Protein AF-A0A4V2B1A3-F1 (afdb_monomer_lite)

Structure (mmCIF, N/CA/C/O backbone):
data_AF-A0A4V2B1A3-F1
#
_entry.id   AF-A0A4V2B1A3-F1
#
loop_
_atom_site.group_PDB
_atom_site.id
_atom_site.type_symbol
_atom_site.label_atom_id
_atom_site.label_alt_id
_atom_site.label_comp_id
_atom_site.label_asym_id
_atom_site.label_entity_id
_atom_site.label_seq_id
_atom_site.pdbx_PDB_ins_code
_atom_site.Cartn_x
_atom_site.Cartn_y
_atom_site.Cartn_z
_atom_site.occupancy
_atom_site.B_iso_or_equiv
_atom_site.auth_seq_id
_atom_site.auth_comp_id
_atom_site.auth_asym_id
_atom_site.auth_atom_id
_atom_site.pdbx_PDB_model_num
ATOM 1 N N . MET A 1 1 ? 16.088 -14.500 5.788 1.00 46.94 1 MET A N 1
ATOM 2 C CA . MET A 1 1 ? 16.064 -13.589 4.626 1.00 46.94 1 MET A CA 1
ATOM 3 C C . MET A 1 1 ? 17.332 -13.894 3.849 1.00 46.94 1 MET A C 1
ATOM 5 O O . MET A 1 1 ? 18.351 -14.043 4.508 1.00 46.94 1 MET A O 1
ATOM 9 N N . LEU A 1 2 ? 17.275 -14.140 2.540 1.00 49.53 2 LEU A N 1
ATOM 10 C CA . LEU A 1 2 ? 18.507 -14.340 1.768 1.00 49.53 2 LEU A CA 1
ATOM 11 C C . LEU A 1 2 ? 19.190 -12.988 1.570 1.00 49.53 2 LEU A C 1
ATOM 13 O O . LEU A 1 2 ? 18.517 -12.008 1.255 1.00 49.53 2 LEU A O 1
ATOM 17 N N . GLU A 1 3 ? 20.501 -12.957 1.780 1.00 56.41 3 GLU A N 1
ATOM 18 C 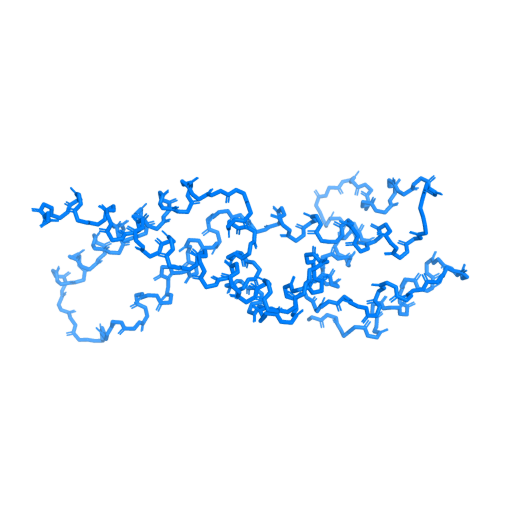CA . GLU A 1 3 ? 21.343 -11.810 1.449 1.00 56.41 3 GLU A CA 1
ATOM 19 C C . GLU A 1 3 ? 21.303 -11.563 -0.072 1.00 56.41 3 GLU A C 1
ATOM 21 O O . GLU A 1 3 ? 21.367 -12.534 -0.835 1.00 56.41 3 GLU A O 1
ATOM 26 N N . PRO A 1 4 ? 21.225 -10.303 -0.538 1.00 56.25 4 PRO A N 1
ATOM 27 C CA . PRO A 1 4 ? 21.176 -9.956 -1.961 1.00 56.25 4 PRO A CA 1
ATOM 28 C C . PRO A 1 4 ? 22.221 -10.659 -2.826 1.00 56.25 4 PRO A C 1
ATOM 30 O O . PRO A 1 4 ? 21.879 -11.251 -3.846 1.00 56.25 4 PRO A O 1
ATOM 33 N N . ALA A 1 5 ? 23.472 -10.695 -2.361 1.00 63.88 5 ALA A N 1
ATOM 34 C CA . ALA A 1 5 ? 24.576 -11.332 -3.074 1.00 63.88 5 ALA A CA 1
ATOM 35 C C . ALA A 1 5 ? 24.371 -12.846 -3.276 1.00 63.88 5 ALA A C 1
ATOM 37 O O . ALA A 1 5 ? 24.714 -13.388 -4.324 1.00 63.88 5 ALA A O 1
ATOM 38 N N . ALA A 1 6 ? 23.763 -13.529 -2.300 1.00 64.00 6 ALA A N 1
ATOM 39 C CA . ALA A 1 6 ? 23.484 -14.961 -2.394 1.00 64.00 6 ALA A CA 1
ATOM 40 C C . ALA A 1 6 ? 22.361 -15.265 -3.399 1.00 64.00 6 ALA A C 1
ATOM 42 O O . ALA A 1 6 ? 22.371 -16.313 -4.041 1.00 64.00 6 ALA A O 1
ATOM 43 N N . PHE A 1 7 ? 21.398 -14.351 -3.561 1.00 64.94 7 PHE A N 1
ATOM 44 C CA . PHE A 1 7 ? 20.366 -14.472 -4.589 1.00 64.94 7 PHE A CA 1
ATOM 45 C C . PHE A 1 7 ? 20.929 -14.223 -5.993 1.00 64.94 7 PHE A C 1
ATOM 47 O O . PHE A 1 7 ? 20.644 -15.008 -6.895 1.00 64.94 7 PHE A O 1
ATOM 54 N N . THR A 1 8 ? 21.738 -13.175 -6.174 1.00 66.25 8 THR A N 1
ATOM 55 C CA . THR A 1 8 ? 22.372 -12.861 -7.465 1.00 66.25 8 THR A CA 1
ATOM 56 C C . THR A 1 8 ? 23.215 -14.035 -7.959 1.00 66.25 8 THR A C 1
ATOM 58 O O . THR A 1 8 ? 22.995 -14.503 -9.073 1.00 66.25 8 THR A O 1
ATOM 61 N N . SER A 1 9 ? 24.061 -14.602 -7.089 1.00 70.12 9 SER A N 1
ATOM 62 C CA . SER A 1 9 ? 24.857 -15.798 -7.400 1.00 70.12 9 SER A CA 1
ATOM 63 C C . SER A 1 9 ? 23.981 -16.999 -7.784 1.00 70.12 9 SER A C 1
ATOM 65 O O . SER A 1 9 ? 24.280 -17.701 -8.744 1.00 70.12 9 SER A O 1
ATOM 67 N N . HIS A 1 10 ? 22.844 -17.199 -7.109 1.00 71.12 10 HIS A N 1
ATOM 68 C CA . HIS A 1 10 ? 21.908 -18.270 -7.458 1.00 71.12 10 HIS A CA 1
ATOM 69 C C . HIS A 1 10 ? 21.241 -18.071 -8.832 1.00 71.12 10 HIS A C 1
ATOM 71 O O . HIS A 1 10 ? 20.959 -19.045 -9.528 1.00 71.12 10 HIS A O 1
ATOM 77 N N . VAL A 1 11 ? 20.969 -16.825 -9.239 1.00 68.50 11 VAL A N 1
ATOM 78 C CA . VAL A 1 11 ? 20.436 -16.529 -10.580 1.00 68.50 11 VAL A CA 1
ATOM 79 C C . VAL A 1 11 ? 21.502 -16.740 -11.652 1.00 68.50 11 VAL A C 1
ATOM 81 O O . VAL A 1 11 ? 21.193 -17.327 -12.687 1.00 68.50 11 VAL A O 1
ATOM 84 N N . GLU A 1 12 ? 22.734 -16.300 -11.396 1.00 73.31 12 GLU A N 1
ATOM 85 C CA . GLU A 1 12 ? 23.903 -16.521 -12.257 1.00 73.31 12 GLU A CA 1
ATOM 86 C C . GLU A 1 12 ? 24.131 -18.012 -12.541 1.00 73.31 12 GLU A C 1
ATOM 88 O O . GLU A 1 12 ? 24.279 -18.396 -13.702 1.00 73.31 12 GLU A O 1
ATOM 93 N N . ASP A 1 13 ? 24.067 -18.857 -11.507 1.00 76.12 13 ASP A N 1
ATOM 94 C CA . ASP A 1 13 ? 24.224 -20.312 -11.633 1.00 76.12 13 ASP A CA 1
ATOM 95 C C . ASP A 1 13 ? 23.135 -20.949 -12.514 1.00 76.12 13 ASP A C 1
ATOM 97 O O . ASP A 1 13 ? 23.396 -21.881 -13.278 1.00 76.12 13 ASP A O 1
ATOM 101 N N . LEU A 1 14 ? 21.896 -20.460 -12.411 1.00 70.38 14 LEU A N 1
ATOM 102 C CA . LEU A 1 14 ? 20.760 -20.980 -13.177 1.00 70.38 14 LEU A CA 1
ATOM 103 C C . LEU A 1 14 ? 20.720 -20.455 -14.618 1.00 70.38 14 LEU A C 1
ATOM 105 O O . LEU A 1 14 ? 20.177 -21.124 -15.500 1.00 70.38 14 LEU A O 1
ATOM 109 N N . PHE A 1 15 ? 21.260 -19.259 -14.856 1.00 69.44 15 PHE A N 1
ATOM 110 C CA . PHE A 1 15 ? 21.171 -18.551 -16.131 1.00 69.44 15 PHE A CA 1
ATOM 111 C C . PHE A 1 15 ? 22.499 -17.865 -16.490 1.00 69.44 15 PHE A C 1
ATOM 113 O O . PHE A 1 15 ? 22.578 -16.631 -16.516 1.00 69.44 15 PHE A O 1
ATOM 120 N N . PRO A 1 16 ? 23.544 -18.645 -16.816 1.00 74.00 16 PRO A N 1
ATOM 121 C CA . PRO A 1 16 ? 24.862 -18.097 -17.100 1.00 74.00 16 PRO A CA 1
ATOM 122 C C . PRO A 1 16 ? 24.841 -17.173 -18.327 1.00 74.00 16 PRO A C 1
ATOM 124 O O . PRO A 1 16 ? 24.213 -17.471 -19.347 1.00 74.00 16 PRO A O 1
ATOM 127 N N . GLY A 1 17 ? 25.556 -16.047 -18.238 1.00 73.75 17 GLY A N 1
ATOM 128 C CA . GLY A 1 17 ? 25.738 -15.095 -19.343 1.00 73.75 17 GLY A CA 1
ATOM 129 C C . GLY A 1 17 ? 24.607 -14.077 -19.541 1.00 73.75 17 GLY A C 1
ATOM 130 O O . GLY A 1 17 ? 24.629 -13.339 -20.525 1.00 73.75 17 GLY A O 1
ATOM 131 N N . GLN A 1 18 ? 23.626 -14.016 -18.638 1.00 70.19 18 GLN A N 1
ATOM 132 C CA . GLN A 1 18 ? 22.636 -12.934 -18.604 1.00 70.19 18 GLN A CA 1
ATOM 133 C C . GLN A 1 18 ? 23.174 -11.748 -17.786 1.00 70.19 18 GLN A C 1
ATOM 135 O O . GLN A 1 18 ? 23.768 -11.952 -16.732 1.00 70.19 18 GLN A O 1
ATOM 140 N N . SER A 1 19 ? 22.965 -10.511 -18.255 1.00 68.62 19 SER A N 1
ATOM 141 C CA . SER A 1 19 ? 23.239 -9.310 -17.446 1.00 68.62 19 SER A CA 1
ATOM 142 C C . SER A 1 19 ? 22.290 -9.287 -16.250 1.00 68.62 19 SER A C 1
ATOM 144 O O . SER A 1 19 ? 21.111 -9.590 -16.425 1.00 68.62 19 SER A O 1
ATOM 146 N N . LEU A 1 20 ? 22.808 -8.961 -15.060 1.00 66.94 20 LEU A N 1
ATOM 147 C CA . LEU A 1 20 ? 22.054 -8.867 -13.805 1.00 66.94 20 LEU A CA 1
ATOM 148 C C . LEU A 1 20 ? 21.991 -7.427 -13.261 1.00 66.94 20 LEU A C 1
ATOM 150 O O . LEU A 1 20 ? 21.598 -7.218 -12.116 1.00 66.94 20 LEU A O 1
ATOM 154 N N . ASP A 1 21 ? 22.298 -6.420 -14.080 1.00 67.44 21 ASP A N 1
ATOM 155 C CA . ASP A 1 21 ? 22.330 -5.005 -13.684 1.00 67.44 21 ASP A CA 1
ATOM 156 C C . ASP A 1 21 ? 20.973 -4.515 -13.147 1.00 67.44 21 ASP A C 1
ATOM 158 O O . ASP A 1 21 ? 20.904 -3.650 -12.267 1.00 67.44 21 ASP A O 1
ATOM 162 N N . ALA A 1 22 ? 19.861 -5.053 -13.665 1.00 61.97 22 ALA A N 1
ATOM 163 C CA . ALA A 1 22 ? 18.543 -4.748 -13.116 1.00 61.97 22 ALA A CA 1
ATOM 164 C C . ALA A 1 22 ? 18.286 -5.432 -11.762 1.00 61.97 22 ALA A C 1
ATOM 166 O O . ALA A 1 22 ? 17.445 -4.931 -11.012 1.00 61.97 22 ALA A O 1
ATOM 167 N N . LEU A 1 23 ? 18.994 -6.525 -11.434 1.00 61.06 23 LEU A N 1
ATOM 168 C CA . LEU A 1 23 ? 18.919 -7.194 -10.131 1.00 61.06 23 LEU A CA 1
ATOM 169 C C . LEU A 1 23 ? 19.653 -6.424 -9.029 1.00 61.06 23 LEU A C 1
ATOM 171 O O . LEU A 1 23 ? 19.159 -6.372 -7.907 1.00 61.06 23 LEU A O 1
ATOM 175 N N . ASP A 1 24 ? 20.750 -5.739 -9.347 1.00 62.03 24 ASP A N 1
ATOM 176 C CA . ASP A 1 24 ? 21.467 -4.889 -8.381 1.00 62.03 24 ASP A CA 1
ATOM 177 C C . ASP A 1 24 ? 20.622 -3.702 -7.880 1.00 62.03 24 ASP A C 1
ATOM 179 O O . ASP A 1 24 ? 20.887 -3.119 -6.830 1.00 62.03 24 ASP A O 1
ATOM 183 N N . ARG A 1 25 ? 19.558 -3.347 -8.612 1.00 57.56 25 ARG A N 1
ATOM 184 C CA . ARG A 1 25 ? 18.598 -2.285 -8.254 1.00 57.56 25 ARG A CA 1
ATOM 185 C C . ARG A 1 25 ? 17.425 -2.785 -7.400 1.00 57.56 25 ARG A C 1
ATOM 187 O O . ARG A 1 25 ? 16.490 -2.022 -7.140 1.00 57.56 25 ARG A O 1
ATOM 194 N N . ILE A 1 26 ? 17.426 -4.061 -7.021 1.00 56.91 26 ILE A N 1
ATOM 195 C CA . ILE A 1 26 ? 16.324 -4.729 -6.326 1.00 56.91 26 ILE A CA 1
ATOM 196 C C . ILE A 1 26 ? 16.481 -4.569 -4.806 1.00 56.91 26 ILE A C 1
ATOM 198 O O . ILE A 1 26 ? 17.526 -4.868 -4.238 1.00 56.91 26 ILE A O 1
ATOM 202 N N . HIS A 1 27 ? 15.419 -4.127 -4.124 1.00 61.25 27 HIS A N 1
ATOM 203 C CA . HIS A 1 27 ? 15.378 -4.090 -2.656 1.00 61.25 27 HIS A CA 1
ATOM 204 C C . HIS A 1 27 ? 15.223 -5.501 -2.077 1.00 61.25 27 HIS A C 1
ATOM 206 O O . HIS A 1 27 ? 14.709 -6.403 -2.735 1.00 61.25 27 HIS A O 1
ATOM 212 N N . ALA A 1 28 ? 15.561 -5.692 -0.800 1.00 48.62 28 ALA A N 1
ATOM 213 C CA . ALA A 1 28 ? 15.417 -6.980 -0.108 1.00 48.62 28 ALA A CA 1
ATOM 214 C C . ALA A 1 28 ? 14.020 -7.628 -0.267 1.00 48.62 28 ALA A C 1
ATOM 216 O O . ALA A 1 28 ? 13.914 -8.847 -0.411 1.00 48.62 28 ALA A O 1
ATOM 217 N N . ALA A 1 29 ? 12.959 -6.816 -0.310 1.00 49.91 29 ALA A N 1
ATOM 218 C CA . ALA A 1 29 ? 11.586 -7.260 -0.547 1.00 49.91 29 ALA A CA 1
ATOM 219 C C . ALA A 1 29 ? 11.403 -7.892 -1.935 1.00 49.91 29 ALA A C 1
ATOM 221 O O . ALA A 1 29 ? 10.869 -8.993 -2.076 1.00 49.91 29 ALA A O 1
ATOM 222 N N . ASP A 1 30 ? 11.883 -7.209 -2.972 1.00 59.16 30 ASP A N 1
ATOM 223 C CA . ASP A 1 30 ? 11.787 -7.669 -4.349 1.00 59.16 30 ASP A CA 1
ATOM 224 C C . ASP A 1 30 ? 12.704 -8.886 -4.586 1.00 59.16 30 ASP A C 1
ATOM 226 O O . ASP A 1 30 ? 12.322 -9.780 -5.335 1.00 59.16 30 ASP A O 1
ATOM 230 N N . LEU A 1 31 ? 13.841 -9.004 -3.885 1.00 61.16 31 LEU A N 1
ATOM 231 C CA . LEU A 1 31 ? 14.703 -10.198 -3.905 1.00 61.16 31 LEU A CA 1
ATOM 232 C C . LEU A 1 31 ? 14.017 -11.406 -3.264 1.00 61.16 31 LEU A C 1
ATOM 234 O O . LEU A 1 31 ? 14.033 -12.499 -3.826 1.00 61.16 31 LEU A O 1
ATOM 238 N N . TRP A 1 32 ? 13.349 -11.216 -2.123 1.00 60.47 32 TRP A N 1
ATOM 239 C CA . TRP A 1 32 ? 12.551 -12.268 -1.486 1.00 60.47 32 TRP A CA 1
ATOM 240 C C . TRP A 1 32 ? 11.410 -12.749 -2.399 1.00 60.47 32 TRP A C 1
ATOM 242 O O . TRP A 1 32 ? 11.101 -13.942 -2.483 1.00 60.47 32 TRP A O 1
ATOM 252 N N . LEU A 1 33 ? 10.799 -11.832 -3.146 1.00 62.50 33 LEU A N 1
ATOM 253 C CA . LEU A 1 33 ? 9.739 -12.147 -4.101 1.00 62.50 33 LEU A CA 1
ATOM 254 C C . LEU A 1 33 ? 10.283 -12.789 -5.375 1.00 62.50 33 LEU A C 1
ATOM 256 O O . LEU A 1 33 ? 9.685 -13.746 -5.859 1.00 62.50 33 LEU A O 1
ATOM 260 N N . ALA A 1 34 ? 11.420 -12.322 -5.888 1.00 65.56 34 ALA A N 1
ATOM 261 C CA . ALA A 1 34 ? 12.127 -12.932 -7.006 1.00 65.56 34 ALA A CA 1
ATOM 262 C C . ALA A 1 34 ? 12.556 -14.362 -6.662 1.00 65.56 34 ALA A C 1
ATOM 264 O O . ALA A 1 34 ? 12.284 -15.287 -7.425 1.00 65.56 34 ALA A O 1
ATOM 265 N N . GLN A 1 35 ? 13.078 -14.585 -5.456 1.00 66.31 35 GLN A N 1
ATOM 266 C CA . GLN A 1 35 ? 13.342 -15.917 -4.919 1.00 66.31 35 GLN A CA 1
ATOM 267 C C . GLN A 1 35 ? 12.082 -16.785 -4.951 1.00 66.31 35 GLN A C 1
ATOM 269 O O . GLN A 1 35 ? 12.121 -17.930 -5.396 1.00 66.31 35 GLN A O 1
ATOM 274 N N . ARG A 1 36 ? 10.930 -16.241 -4.557 1.00 67.44 36 ARG A N 1
ATOM 275 C CA . ARG A 1 36 ? 9.651 -16.961 -4.620 1.00 67.44 36 ARG A CA 1
ATOM 276 C C . ARG A 1 36 ? 9.163 -17.228 -6.052 1.00 67.44 36 ARG A C 1
ATOM 278 O O . ARG A 1 36 ? 8.331 -18.111 -6.242 1.00 67.44 36 ARG A O 1
ATOM 285 N N . LEU A 1 37 ? 9.646 -16.494 -7.057 1.00 69.38 37 LEU A N 1
ATOM 286 C CA . LEU A 1 37 ? 9.393 -16.789 -8.475 1.00 69.38 37 LEU A CA 1
ATOM 287 C C . LEU A 1 37 ? 10.267 -17.928 -9.004 1.00 69.38 37 LEU A C 1
ATOM 289 O O . LEU A 1 37 ? 9.815 -18.651 -9.897 1.00 69.38 37 LEU A O 1
ATOM 293 N N . LEU A 1 38 ? 11.490 -18.053 -8.483 1.00 70.00 38 LEU A N 1
ATOM 294 C CA . LEU A 1 38 ? 12.465 -19.080 -8.860 1.00 70.00 38 LEU A CA 1
ATOM 295 C C . LEU A 1 38 ? 12.226 -20.405 -8.129 1.00 70.00 38 LEU A C 1
ATOM 297 O O . LEU A 1 38 ? 12.442 -21.470 -8.698 1.00 70.00 38 LEU A O 1
ATOM 301 N N . MET A 1 39 ? 11.739 -20.349 -6.889 1.00 67.75 39 MET A N 1
ATOM 302 C CA . MET A 1 39 ? 11.512 -21.535 -6.069 1.00 67.75 39 MET A CA 1
ATOM 303 C C . MET A 1 39 ? 10.136 -22.165 -6.343 1.00 67.75 39 MET A C 1
ATOM 305 O O . MET A 1 39 ? 9.131 -21.448 -6.411 1.00 67.75 39 MET A O 1
ATOM 309 N N . PRO A 1 40 ? 10.040 -23.503 -6.438 1.00 58.28 40 PRO A N 1
ATOM 310 C CA . PRO A 1 40 ? 8.759 -24.198 -6.464 1.00 58.28 40 PRO A CA 1
ATOM 311 C C . PRO A 1 40 ? 7.957 -23.873 -5.199 1.00 58.28 40 PRO A C 1
ATOM 313 O O . PRO A 1 40 ? 8.486 -23.910 -4.084 1.00 58.28 40 PRO A O 1
ATOM 316 N N . ALA A 1 41 ? 6.666 -23.565 -5.338 1.00 57.31 41 ALA A N 1
ATOM 317 C CA . ALA A 1 41 ? 5.805 -23.448 -4.168 1.00 57.31 41 ALA A CA 1
ATOM 318 C C . ALA A 1 41 ? 5.715 -24.827 -3.498 1.00 57.31 41 ALA A C 1
ATOM 320 O O . ALA A 1 41 ? 5.262 -25.779 -4.125 1.00 57.31 41 ALA A O 1
ATOM 321 N N . ALA A 1 42 ? 6.101 -24.923 -2.222 1.00 51.19 42 ALA A N 1
ATOM 322 C CA . ALA A 1 42 ? 6.219 -26.175 -1.462 1.00 51.19 42 ALA A CA 1
ATOM 323 C C . ALA A 1 42 ? 4.942 -27.051 -1.385 1.00 51.19 42 ALA A C 1
ATOM 325 O O . ALA A 1 42 ? 4.978 -28.117 -0.783 1.00 51.19 42 ALA A O 1
ATOM 326 N N . GLN A 1 43 ? 3.811 -26.618 -1.956 1.00 47.25 43 GLN A N 1
ATOM 327 C CA . GLN A 1 43 ? 2.509 -27.289 -1.855 1.00 47.25 43 GLN A CA 1
ATOM 328 C C . GLN A 1 43 ? 1.745 -27.463 -3.173 1.00 47.25 43 GLN A C 1
ATOM 330 O O . GLN A 1 43 ? 0.588 -27.870 -3.144 1.00 47.25 43 GLN A O 1
ATOM 335 N N . ALA A 1 44 ? 2.338 -27.225 -4.342 1.00 45.16 44 ALA A N 1
ATOM 336 C CA . ALA A 1 44 ? 1.659 -27.580 -5.585 1.00 45.16 44 ALA A CA 1
ATOM 337 C C . ALA A 1 44 ? 2.663 -27.940 -6.671 1.00 45.16 44 ALA A C 1
ATOM 339 O O . ALA A 1 44 ? 3.707 -27.307 -6.775 1.00 45.16 44 ALA A O 1
ATOM 340 N N . ASN A 1 45 ? 2.289 -28.899 -7.521 1.00 52.84 45 ASN A N 1
ATOM 341 C CA . ASN A 1 45 ? 2.958 -29.324 -8.757 1.00 52.84 45 ASN A CA 1
ATOM 342 C C . ASN A 1 45 ? 2.983 -28.205 -9.830 1.00 52.84 45 ASN A C 1
ATOM 344 O O . ASN A 1 45 ? 2.694 -28.415 -11.004 1.00 52.84 45 ASN A O 1
ATOM 348 N N . THR A 1 46 ? 3.207 -26.967 -9.395 1.00 53.84 46 THR A N 1
ATOM 349 C CA . THR A 1 46 ? 3.204 -25.753 -10.196 1.00 53.84 46 THR A CA 1
ATOM 350 C C . THR A 1 46 ? 4.653 -25.397 -10.448 1.00 53.84 46 THR A C 1
ATOM 352 O O . THR A 1 46 ? 5.399 -25.132 -9.505 1.00 53.84 46 THR A O 1
ATOM 355 N N . LEU A 1 47 ? 5.043 -25.391 -11.722 1.00 55.81 47 LEU A N 1
ATOM 356 C CA . LEU A 1 47 ? 6.360 -24.918 -12.127 1.00 55.81 47 LEU A CA 1
ATOM 357 C C . LEU A 1 47 ? 6.612 -23.520 -11.535 1.00 55.81 47 LEU A C 1
ATOM 359 O O . LEU A 1 47 ? 5.679 -22.699 -11.504 1.00 55.81 47 LEU A O 1
ATOM 363 N N . PRO A 1 48 ? 7.843 -23.229 -11.075 1.00 68.75 48 PRO A N 1
ATOM 364 C CA . PRO A 1 48 ? 8.182 -21.887 -10.634 1.00 68.75 48 PRO A CA 1
ATOM 365 C C . PRO A 1 48 ? 7.868 -20.890 -11.753 1.00 68.75 48 PRO A C 1
ATOM 367 O O . PRO A 1 48 ? 7.902 -21.224 -12.941 1.00 68.75 48 PRO A O 1
ATOM 370 N N . ARG A 1 49 ? 7.509 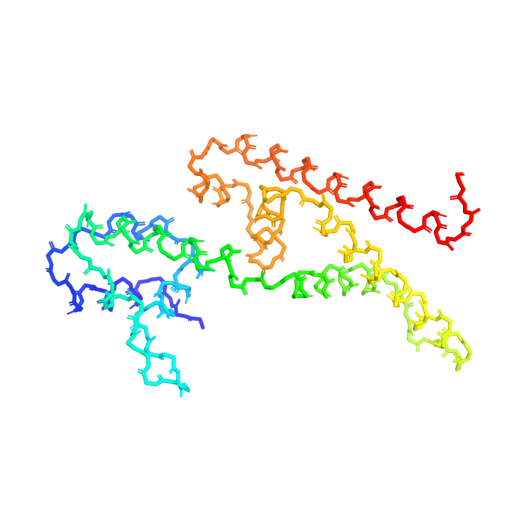-19.653 -11.397 1.00 70.25 49 ARG A N 1
ATOM 371 C CA . ARG A 1 49 ? 7.023 -18.663 -12.377 1.00 70.25 49 ARG A CA 1
ATOM 372 C C . ARG A 1 49 ? 8.064 -18.344 -13.450 1.00 70.25 49 ARG A C 1
ATOM 374 O O . ARG A 1 49 ? 7.661 -17.939 -14.538 1.00 70.25 49 ARG A O 1
ATOM 381 N N . ILE A 1 50 ? 9.346 -18.584 -13.175 1.00 76.25 50 ILE A N 1
ATOM 382 C CA . ILE A 1 50 ? 10.439 -18.538 -14.157 1.00 76.25 50 ILE A CA 1
ATOM 383 C C . ILE A 1 50 ? 10.236 -19.477 -15.350 1.00 76.25 50 ILE A C 1
ATOM 385 O O . ILE A 1 50 ? 10.635 -19.139 -16.454 1.00 76.25 50 ILE A O 1
ATOM 389 N N . GLY A 1 51 ? 9.505 -20.585 -15.190 1.00 75.62 51 GLY A N 1
ATOM 390 C CA . GLY A 1 51 ? 9.118 -21.456 -16.304 1.00 75.62 51 GLY A CA 1
ATOM 391 C C . GLY A 1 51 ? 8.204 -20.777 -17.334 1.00 75.62 51 GLY A C 1
ATOM 392 O O . GLY A 1 51 ? 7.922 -21.353 -18.377 1.00 75.62 51 GLY A O 1
ATOM 393 N N . ARG A 1 52 ? 7.727 -19.553 -17.056 1.00 75.81 52 ARG A N 1
ATOM 394 C CA . ARG A 1 52 ? 6.976 -18.705 -17.996 1.00 75.81 52 ARG A CA 1
ATOM 395 C C . ARG A 1 52 ? 7.857 -17.678 -18.716 1.00 75.81 52 ARG A C 1
ATOM 397 O O . ARG A 1 52 ? 7.325 -16.861 -19.467 1.00 75.81 52 ARG A O 1
ATOM 404 N N . TYR A 1 53 ? 9.162 -17.651 -18.452 1.00 81.38 53 TYR A N 1
ATOM 405 C CA . TYR A 1 53 ? 10.092 -16.779 -19.156 1.00 81.38 53 TYR A CA 1
ATOM 406 C C . TYR A 1 53 ? 10.259 -17.264 -20.599 1.00 81.38 53 TYR A C 1
ATOM 408 O O . TYR A 1 53 ? 10.729 -18.369 -20.845 1.00 81.38 53 TYR A O 1
ATOM 416 N N . ALA A 1 54 ? 9.842 -16.431 -21.551 1.00 82.88 54 ALA A N 1
ATOM 417 C CA . ALA A 1 54 ? 9.821 -16.759 -22.977 1.00 82.88 54 ALA A CA 1
ATOM 418 C C . ALA A 1 54 ? 10.955 -16.089 -23.779 1.00 82.88 54 ALA A C 1
ATOM 420 O O . ALA A 1 54 ? 10.900 -16.076 -25.004 1.00 82.88 54 ALA A O 1
ATOM 421 N N . GLY A 1 55 ? 11.936 -15.462 -23.115 1.00 83.38 55 GLY A N 1
ATOM 422 C CA . GLY A 1 55 ? 13.052 -14.779 -23.787 1.00 83.38 55 GLY A CA 1
ATOM 423 C C . GLY A 1 55 ? 12.690 -13.479 -24.522 1.00 83.38 55 GLY A C 1
ATOM 424 O O . GLY A 1 55 ? 13.489 -12.977 -25.301 1.00 83.38 55 GLY A O 1
ATOM 425 N N . GLN A 1 56 ? 11.497 -12.916 -24.298 1.00 79.62 56 GLN A N 1
ATOM 426 C CA . GLN A 1 56 ? 11.038 -11.691 -24.981 1.00 79.62 56 GLN A CA 1
ATOM 427 C C . GLN A 1 56 ? 11.666 -10.390 -24.445 1.00 79.62 56 GLN A C 1
ATOM 429 O O . GLN A 1 56 ? 11.470 -9.325 -25.023 1.00 79.62 56 GLN A O 1
ATOM 434 N N . ALA A 1 57 ? 12.383 -10.461 -23.327 1.00 78.62 57 ALA A N 1
ATOM 435 C CA . ALA A 1 57 ? 13.125 -9.363 -22.718 1.00 78.62 57 ALA A CA 1
ATOM 436 C C . ALA A 1 57 ? 14.353 -9.947 -22.004 1.00 78.62 57 ALA A C 1
ATOM 438 O O . ALA A 1 57 ? 14.296 -11.128 -21.661 1.00 78.62 57 ALA A O 1
ATOM 439 N N . PRO A 1 58 ? 15.410 -9.156 -21.739 1.00 84.31 58 PRO A N 1
ATOM 440 C CA . PRO A 1 58 ? 16.511 -9.573 -20.873 1.00 84.31 58 PRO A CA 1
ATOM 441 C C . PRO A 1 58 ? 16.008 -10.162 -19.548 1.00 84.31 58 PRO A C 1
ATOM 443 O O . PRO A 1 58 ? 14.995 -9.708 -18.995 1.00 84.31 58 PRO A O 1
ATOM 446 N N . LEU A 1 59 ? 16.681 -11.208 -19.067 1.00 77.94 59 LEU A N 1
ATOM 447 C CA . LEU A 1 59 ? 16.218 -11.991 -17.923 1.00 77.94 59 LEU A CA 1
ATOM 448 C C . LEU A 1 59 ? 16.080 -11.145 -16.651 1.00 77.94 59 LEU A C 1
ATOM 450 O O . LEU A 1 59 ? 15.100 -11.284 -15.922 1.00 77.94 59 LEU A O 1
ATOM 454 N N . ASP A 1 60 ? 17.029 -10.255 -16.400 1.00 71.62 60 ASP A N 1
ATOM 455 C CA . ASP A 1 60 ? 17.038 -9.330 -15.270 1.00 71.62 60 ASP A CA 1
ATOM 456 C C . ASP A 1 60 ? 15.856 -8.353 -15.304 1.00 71.62 60 ASP A C 1
ATOM 458 O O . ASP A 1 60 ? 15.156 -8.192 -14.303 1.00 71.62 60 ASP A O 1
ATOM 462 N N . ALA A 1 61 ? 15.538 -7.782 -16.468 1.00 73.75 61 ALA A N 1
ATOM 463 C CA . ALA A 1 61 ? 14.373 -6.923 -16.661 1.00 73.75 61 ALA A CA 1
ATOM 464 C C . ALA A 1 61 ? 13.052 -7.689 -16.457 1.00 73.75 61 ALA A C 1
ATOM 466 O O . ALA A 1 61 ? 12.082 -7.161 -15.886 1.00 73.75 61 ALA A O 1
ATOM 467 N N . TRP A 1 62 ? 13.002 -8.952 -16.895 1.00 80.50 62 TRP A N 1
ATOM 468 C CA . TRP A 1 62 ? 11.854 -9.830 -16.680 1.00 80.50 62 TRP A CA 1
ATOM 469 C C . TRP A 1 62 ? 11.690 -10.213 -15.204 1.00 80.50 62 TRP A C 1
ATOM 471 O O . TRP A 1 62 ? 10.569 -10.146 -14.681 1.00 80.50 62 TRP A O 1
ATOM 481 N N . LEU A 1 63 ? 12.784 -10.575 -14.526 1.00 75.25 63 LEU A N 1
ATOM 482 C CA . LEU A 1 63 ? 12.819 -10.904 -13.101 1.00 75.25 63 LEU A CA 1
ATOM 483 C C . LEU A 1 63 ? 12.397 -9.701 -12.268 1.00 75.25 63 LEU A C 1
ATOM 485 O O . LEU A 1 63 ? 11.471 -9.826 -11.471 1.00 75.25 63 LEU A O 1
ATOM 489 N N . TYR A 1 64 ? 12.978 -8.531 -12.529 1.00 72.31 64 TYR A N 1
ATOM 490 C CA . TYR A 1 64 ? 12.623 -7.267 -11.891 1.00 72.31 64 TYR A CA 1
ATOM 491 C C . TYR A 1 64 ? 11.120 -6.976 -12.015 1.00 72.31 64 TYR A C 1
ATOM 493 O O . TYR A 1 64 ? 10.412 -6.793 -11.022 1.00 72.31 64 TYR A O 1
ATOM 501 N N . THR A 1 65 ? 10.585 -7.011 -13.239 1.00 71.00 65 THR A N 1
ATOM 502 C CA . THR A 1 65 ? 9.163 -6.726 -13.491 1.00 71.00 65 THR A CA 1
ATOM 503 C C . THR A 1 65 ? 8.250 -7.758 -12.830 1.00 71.00 65 THR A C 1
ATOM 505 O O . THR A 1 65 ? 7.189 -7.415 -12.299 1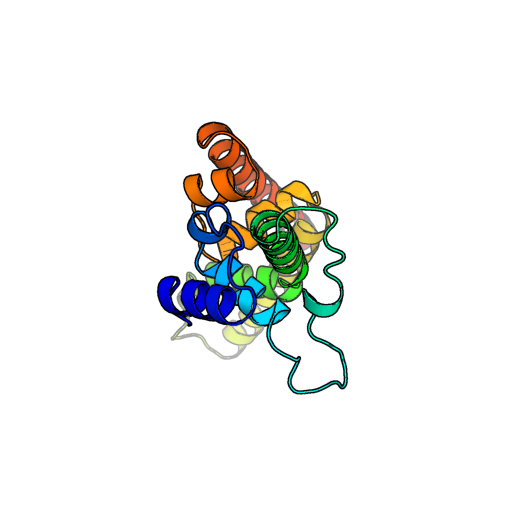.00 71.00 65 THR A O 1
ATOM 508 N N . SER A 1 66 ? 8.639 -9.032 -12.855 1.00 74.06 66 SER A N 1
ATOM 509 C CA . SER A 1 66 ? 7.864 -10.123 -12.268 1.00 74.06 66 SER A CA 1
ATOM 510 C C . SER A 1 66 ? 7.886 -10.082 -10.745 1.00 74.06 66 SER A C 1
ATOM 512 O O . SER A 1 66 ? 6.833 -10.282 -10.135 1.00 74.06 66 SER A O 1
ATOM 514 N N . ALA A 1 67 ? 9.041 -9.800 -10.141 1.00 69.94 67 ALA A N 1
ATOM 515 C CA . ALA A 1 67 ? 9.233 -9.672 -8.701 1.00 69.94 67 ALA A CA 1
ATOM 516 C C . ALA A 1 67 ? 8.438 -8.487 -8.167 1.00 69.94 67 ALA A C 1
ATOM 518 O O . ALA A 1 67 ? 7.616 -8.662 -7.272 1.00 69.94 67 ALA A O 1
ATOM 519 N N . ARG A 1 68 ? 8.539 -7.333 -8.833 1.00 68.62 68 ARG A N 1
ATOM 520 C CA . ARG A 1 68 ? 7.739 -6.145 -8.534 1.00 68.62 68 ARG A CA 1
ATOM 521 C C . ARG A 1 68 ? 6.238 -6.415 -8.639 1.00 68.62 68 ARG A C 1
ATOM 523 O O . ARG A 1 68 ? 5.468 -6.057 -7.751 1.00 68.62 68 ARG A O 1
ATOM 530 N N . ARG A 1 69 ? 5.780 -7.068 -9.715 1.00 70.69 69 ARG A N 1
ATOM 531 C CA . ARG A 1 69 ? 4.364 -7.461 -9.852 1.00 70.69 69 ARG A CA 1
ATOM 532 C C . ARG A 1 69 ? 3.952 -8.407 -8.733 1.00 70.69 69 ARG A C 1
ATOM 534 O O . ARG A 1 69 ? 2.872 -8.238 -8.175 1.00 70.69 69 ARG A O 1
ATOM 541 N N . LEU A 1 70 ? 4.807 -9.373 -8.394 1.00 67.94 70 LEU A N 1
ATOM 542 C CA . LEU A 1 70 ? 4.564 -10.270 -7.278 1.00 67.94 70 LEU A CA 1
ATOM 543 C C . LEU A 1 70 ? 4.468 -9.468 -5.974 1.00 67.94 70 LEU A C 1
ATOM 545 O O . LEU A 1 70 ? 3.484 -9.664 -5.280 1.00 67.94 70 LEU A O 1
ATOM 549 N N . ALA A 1 71 ? 5.346 -8.497 -5.707 1.00 63.88 71 ALA A N 1
ATOM 550 C CA . ALA A 1 71 ? 5.293 -7.608 -4.537 1.00 63.88 71 ALA A CA 1
ATOM 551 C C . ALA A 1 71 ? 3.935 -6.944 -4.387 1.00 63.88 71 ALA A C 1
ATOM 553 O O . ALA A 1 71 ? 3.254 -7.080 -3.372 1.00 63.88 71 ALA A O 1
ATOM 554 N N . LEU A 1 72 ? 3.494 -6.295 -5.461 1.00 65.50 72 LEU A N 1
ATOM 555 C CA . LEU A 1 72 ? 2.237 -5.562 -5.490 1.00 65.50 72 LEU A CA 1
ATOM 556 C C . LEU A 1 72 ? 1.013 -6.477 -5.304 1.00 65.50 72 LEU A C 1
ATOM 558 O O . LEU A 1 72 ? -0.016 -6.029 -4.791 1.00 65.50 72 LEU A O 1
ATOM 562 N N . THR A 1 73 ? 1.123 -7.751 -5.698 1.00 65.00 73 THR A N 1
ATOM 563 C CA . THR A 1 73 ? 0.049 -8.756 -5.574 1.00 65.00 73 THR A CA 1
ATOM 564 C C . THR A 1 73 ? 0.122 -9.625 -4.315 1.00 65.00 73 THR A C 1
ATOM 566 O O . THR A 1 73 ? -0.905 -10.159 -3.900 1.00 65.00 73 THR A O 1
ATOM 569 N N . SER A 1 74 ? 1.298 -9.773 -3.703 1.00 61.84 74 SER A N 1
ATOM 570 C CA . SER A 1 74 ? 1.548 -10.679 -2.576 1.00 61.84 74 SER A CA 1
ATOM 571 C C . SER A 1 74 ? 0.971 -10.148 -1.276 1.00 61.84 74 SER A C 1
ATOM 573 O O . SER A 1 74 ? 0.485 -10.934 -0.464 1.00 61.84 74 SER A O 1
ATOM 575 N N . PHE A 1 75 ? 0.962 -8.827 -1.090 1.00 63.91 75 PHE A N 1
ATOM 576 C CA . PHE A 1 75 ? 0.367 -8.227 0.098 1.00 63.91 75 PHE A CA 1
ATOM 577 C C . PHE A 1 75 ? -1.148 -8.203 -0.018 1.00 63.91 75 PHE A C 1
ATOM 579 O O . PHE A 1 75 ? -1.744 -7.401 -0.758 1.00 63.91 75 PHE A O 1
ATOM 586 N N . ARG A 1 76 ? -1.804 -9.077 0.748 1.00 69.81 76 ARG A N 1
ATOM 587 C CA . ARG A 1 76 ? -3.261 -9.081 0.807 1.00 69.81 76 ARG A CA 1
ATOM 588 C C . ARG A 1 76 ? -3.707 -7.818 1.528 1.00 69.81 76 ARG A C 1
ATOM 590 O O . ARG A 1 76 ? -3.053 -7.314 2.435 1.00 69.81 76 ARG A O 1
ATOM 597 N N . ARG A 1 77 ? -4.877 -7.303 1.141 1.00 74.12 77 ARG A N 1
ATOM 598 C CA . ARG A 1 77 ? -5.529 -6.178 1.838 1.00 74.12 77 ARG A CA 1
ATOM 599 C C . ARG A 1 77 ? -5.581 -6.412 3.354 1.00 74.12 77 ARG A C 1
ATOM 601 O O . ARG A 1 77 ? -5.288 -5.493 4.106 1.00 74.12 77 ARG A O 1
ATOM 608 N N . ARG A 1 78 ? -5.884 -7.646 3.777 1.00 74.75 78 ARG A N 1
ATOM 609 C CA . ARG A 1 78 ? -5.927 -8.043 5.189 1.00 74.75 78 ARG A CA 1
ATOM 610 C C . ARG A 1 78 ? -4.599 -7.788 5.912 1.00 74.75 78 ARG A C 1
ATOM 612 O O . ARG A 1 78 ? -4.633 -7.226 6.997 1.00 74.75 78 ARG A O 1
ATOM 619 N N . ASP A 1 79 ? -3.464 -8.122 5.302 1.00 76.25 79 ASP A N 1
ATOM 620 C CA . ASP A 1 79 ? -2.145 -8.009 5.942 1.00 76.25 79 ASP A CA 1
ATOM 621 C C . ASP A 1 79 ? -1.798 -6.544 6.244 1.00 76.25 79 ASP A C 1
ATOM 623 O O . ASP A 1 79 ? -1.350 -6.213 7.342 1.00 76.25 79 ASP A O 1
ATOM 627 N N . VAL A 1 80 ? -2.092 -5.652 5.290 1.00 75.81 80 VAL A N 1
ATOM 628 C CA . VAL A 1 80 ? -1.901 -4.201 5.444 1.00 75.81 80 VAL A CA 1
ATOM 629 C C . VAL A 1 80 ? -2.807 -3.648 6.539 1.00 75.81 80 VAL A C 1
ATOM 631 O O . VAL A 1 80 ? -2.350 -2.928 7.423 1.00 75.81 80 VAL A O 1
ATOM 634 N N . VAL A 1 81 ? -4.097 -3.988 6.488 1.00 81.19 81 VAL A N 1
ATOM 635 C CA . VAL A 1 81 ? -5.095 -3.512 7.453 1.00 81.19 81 VAL A CA 1
ATOM 636 C C . VAL A 1 81 ? -4.727 -3.961 8.860 1.00 81.19 81 VAL A C 1
ATOM 638 O O . VAL A 1 81 ? -4.771 -3.152 9.785 1.00 81.19 81 VAL A O 1
ATOM 641 N N . ASP A 1 82 ? -4.332 -5.221 9.030 1.00 81.31 82 ASP A N 1
ATOM 642 C CA . ASP A 1 82 ? -3.946 -5.765 10.328 1.00 81.31 82 ASP A CA 1
ATOM 643 C C . ASP A 1 82 ? -2.678 -5.085 10.862 1.00 81.31 82 ASP A C 1
ATOM 645 O O . ASP A 1 82 ? -2.618 -4.774 12.051 1.00 81.31 82 ASP A O 1
ATOM 649 N N . LEU A 1 83 ? -1.693 -4.793 10.004 1.00 80.38 83 LEU A N 1
ATOM 650 C CA . LEU A 1 83 ? -0.487 -4.064 10.401 1.00 80.38 83 LEU A CA 1
ATOM 651 C C . LEU A 1 83 ? -0.799 -2.633 10.856 1.00 80.38 83 LEU A C 1
ATOM 653 O O . LEU A 1 83 ? -0.422 -2.266 11.967 1.00 80.38 83 LEU A O 1
ATOM 657 N N . ILE A 1 84 ? -1.542 -1.862 10.055 1.00 80.12 84 ILE A N 1
ATOM 658 C CA . ILE A 1 84 ? -1.945 -0.488 10.405 1.00 80.12 84 ILE A CA 1
ATOM 659 C C . ILE A 1 84 ? -2.752 -0.490 11.707 1.00 80.12 84 ILE A C 1
ATOM 661 O O . ILE A 1 84 ? -2.512 0.318 12.600 1.00 80.12 84 ILE A O 1
ATOM 665 N N . THR A 1 85 ? -3.693 -1.429 11.833 1.00 81.56 85 THR A N 1
ATOM 666 C CA . THR A 1 85 ? -4.527 -1.579 13.030 1.00 81.56 85 THR A CA 1
ATOM 667 C C . THR A 1 85 ? -3.662 -1.844 14.262 1.00 81.56 85 THR A C 1
ATOM 669 O O . THR A 1 85 ? -3.855 -1.198 15.290 1.00 81.56 85 THR A O 1
ATOM 672 N N . ARG A 1 86 ? -2.671 -2.743 14.169 1.00 80.12 86 ARG A N 1
ATOM 673 C CA . ARG A 1 86 ? -1.723 -3.004 15.264 1.00 80.12 86 ARG A CA 1
ATOM 674 C C . ARG A 1 86 ? -0.880 -1.780 15.609 1.00 80.12 86 ARG A C 1
ATOM 676 O O . ARG A 1 86 ? -0.748 -1.486 16.790 1.00 80.12 86 ARG A O 1
ATOM 683 N N . GLU A 1 87 ? -0.336 -1.064 14.628 1.00 77.12 87 GLU A N 1
ATOM 684 C CA . GLU A 1 87 ? 0.493 0.123 14.889 1.00 77.12 87 GLU A CA 1
ATOM 685 C C . GLU A 1 87 ? -0.299 1.269 15.534 1.00 77.12 87 GLU A C 1
ATOM 687 O O . GLU A 1 87 ? 0.222 1.958 16.411 1.00 77.12 87 GLU A O 1
ATOM 692 N N . LEU A 1 88 ? -1.561 1.464 15.143 1.00 72.75 88 LEU A N 1
ATOM 693 C CA . LEU A 1 88 ? -2.435 2.472 15.748 1.00 72.75 88 LEU A CA 1
ATOM 694 C C . LEU A 1 88 ? -2.845 2.088 17.174 1.00 72.75 88 LEU A C 1
ATOM 696 O O . LEU A 1 88 ? -2.784 2.914 18.081 1.00 72.75 88 LEU A O 1
ATOM 700 N N . LEU A 1 89 ? -3.238 0.830 17.387 1.00 71.69 89 LEU A N 1
ATOM 701 C CA . LEU A 1 89 ? -3.722 0.354 18.686 1.00 71.69 89 LEU A CA 1
ATOM 702 C C . LEU A 1 89 ? -2.600 0.066 19.685 1.00 71.69 89 LEU A C 1
ATOM 704 O O . LEU A 1 89 ? -2.828 0.159 20.888 1.00 71.69 89 LEU A O 1
ATOM 708 N N . GLY A 1 90 ? -1.403 -0.284 19.210 1.00 65.31 90 GLY A N 1
ATOM 709 C CA . GLY A 1 90 ? -0.225 -0.529 20.045 1.00 65.31 90 GLY A CA 1
ATOM 710 C C . GLY A 1 90 ? 0.282 0.728 20.755 1.00 65.31 90 GLY A C 1
ATOM 711 O O . GLY A 1 90 ? 1.015 0.623 21.729 1.00 65.31 90 GLY A O 1
ATOM 712 N N . LYS A 1 91 ? -0.153 1.914 20.311 1.00 63.75 91 LYS A N 1
ATOM 713 C CA . LYS A 1 91 ? 0.135 3.201 20.959 1.00 63.75 91 LYS A CA 1
ATOM 714 C C . LYS A 1 91 ? -0.842 3.555 22.084 1.00 63.75 91 LYS A C 1
ATOM 716 O O . LYS A 1 91 ? -0.679 4.598 22.706 1.00 63.75 91 LYS A O 1
ATOM 721 N N . ILE A 1 92 ? -1.850 2.718 22.345 1.00 59.91 92 ILE A N 1
ATOM 722 C CA . ILE A 1 92 ? -2.832 2.926 23.413 1.00 59.91 92 ILE A CA 1
ATOM 723 C C . ILE A 1 92 ? -2.391 2.102 24.640 1.00 59.91 92 ILE A C 1
ATOM 725 O O . ILE A 1 92 ? -2.498 0.873 24.596 1.00 59.91 92 ILE A O 1
ATOM 729 N N . PRO A 1 93 ? -1.926 2.727 25.742 1.00 55.94 93 PRO A N 1
ATOM 730 C CA . PRO A 1 93 ? -1.506 2.019 26.959 1.00 55.94 93 PRO A CA 1
ATOM 731 C C . PRO A 1 93 ? -2.633 1.131 27.499 1.00 55.94 93 PRO A C 1
ATOM 733 O O . PRO A 1 93 ? -3.802 1.517 27.414 1.00 55.94 93 PRO A O 1
ATOM 736 N N . GLY A 1 94 ? -2.344 -0.067 28.021 1.00 57.25 94 GLY A N 1
ATOM 737 C CA . GLY A 1 94 ? -3.416 -1.036 28.294 1.00 57.25 94 GLY A CA 1
ATOM 738 C C . GLY A 1 94 ? -3.243 -2.070 29.394 1.00 57.25 94 GLY A C 1
ATOM 739 O O . GLY A 1 94 ? -4.116 -2.921 29.494 1.00 57.25 94 GLY A O 1
ATOM 740 N N . GLU A 1 95 ? -2.199 -2.026 30.214 1.00 54.88 95 GLU A N 1
ATOM 741 C CA . GLU A 1 95 ? -1.922 -3.146 31.129 1.00 54.88 95 GLU A CA 1
ATOM 742 C C . GLU A 1 95 ? -2.760 -3.182 32.421 1.00 54.88 95 GLU A C 1
ATOM 744 O O . GLU A 1 95 ? -2.686 -4.167 33.143 1.00 54.88 95 GLU A O 1
ATOM 749 N N . SER A 1 96 ? -3.617 -2.193 32.704 1.00 55.41 96 SER A N 1
ATOM 750 C CA . SER A 1 96 ? -4.428 -2.180 33.937 1.00 55.41 96 SER A CA 1
ATOM 751 C C . SER A 1 96 ? -5.881 -1.771 33.686 1.00 55.41 96 SER A C 1
ATOM 753 O O . SER A 1 96 ? -6.297 -0.666 34.025 1.00 55.41 96 SER A O 1
ATOM 755 N N . LEU A 1 97 ? -6.657 -2.634 33.021 1.00 58.56 97 LEU A N 1
ATOM 756 C CA . LEU A 1 97 ? -8.077 -2.382 32.753 1.00 58.56 97 LEU A CA 1
ATOM 757 C C . LEU A 1 97 ? -8.953 -3.566 33.153 1.00 58.56 97 LEU A C 1
ATOM 759 O O . LEU A 1 97 ? -8.634 -4.720 32.854 1.00 58.56 97 LEU A O 1
ATOM 763 N N . GLY A 1 98 ? -10.081 -3.260 33.796 1.00 69.62 98 GLY A N 1
ATOM 764 C CA . GLY A 1 98 ? -11.074 -4.249 34.216 1.00 69.62 98 GLY A CA 1
ATOM 765 C C . GLY A 1 98 ? -11.803 -4.920 33.035 1.00 69.62 98 GLY A C 1
ATOM 766 O O . GLY A 1 98 ? -11.715 -4.442 31.902 1.00 69.62 98 GLY A O 1
ATOM 767 N N . PRO A 1 99 ? -12.555 -6.012 33.269 1.00 65.31 99 PRO A N 1
ATOM 768 C CA . PRO A 1 99 ? -13.178 -6.828 32.215 1.00 65.31 99 PRO A CA 1
ATOM 769 C C . PRO A 1 99 ? -14.089 -6.046 31.254 1.00 65.31 99 PRO A C 1
ATOM 771 O O . PRO A 1 99 ? -14.025 -6.231 30.040 1.00 65.31 99 PRO A O 1
ATOM 774 N N . GLU A 1 100 ? -14.890 -5.113 31.771 1.00 63.91 100 GLU A N 1
ATOM 775 C CA . GLU A 1 100 ? -15.790 -4.271 30.965 1.00 63.91 100 GLU A CA 1
ATOM 776 C C . GLU A 1 100 ? -15.020 -3.313 30.042 1.00 63.91 100 GLU A C 1
ATOM 778 O O . GLU A 1 100 ? -15.375 -3.108 28.881 1.00 63.91 100 GLU A O 1
ATOM 783 N N . GLN A 1 101 ? -13.896 -2.780 30.524 1.00 63.34 101 GLN A N 1
ATOM 784 C CA . GLN A 1 101 ? -13.015 -1.898 29.756 1.00 63.34 101 GLN A CA 1
ATOM 785 C C . GLN A 1 101 ? -12.250 -2.672 28.672 1.00 63.34 101 GLN A C 1
ATOM 787 O O . GLN A 1 101 ? -11.931 -2.115 27.618 1.00 63.34 101 GLN A O 1
ATOM 792 N N . GLN A 1 102 ? -11.980 -3.962 28.894 1.00 65.88 102 GLN A N 1
ATOM 793 C CA . GLN A 1 102 ? -11.423 -4.849 27.871 1.00 65.88 102 GLN A CA 1
ATOM 794 C C . GLN A 1 102 ? -12.442 -5.139 26.760 1.00 6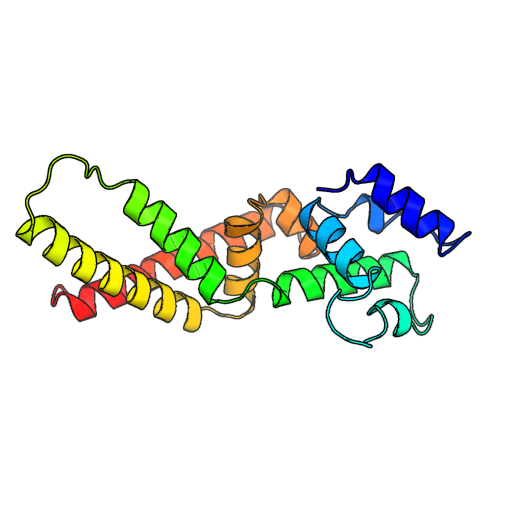5.88 102 GLN A C 1
ATOM 796 O O . GLN A 1 102 ? -12.071 -5.102 25.583 1.00 65.88 102 GLN A O 1
ATOM 801 N N . LEU A 1 103 ? -13.718 -5.351 27.107 1.00 61.25 103 LEU A N 1
ATOM 802 C CA . LEU A 1 103 ? -14.793 -5.566 26.134 1.00 61.25 103 LEU A CA 1
ATOM 803 C C . LEU A 1 103 ? -15.030 -4.318 25.265 1.00 61.25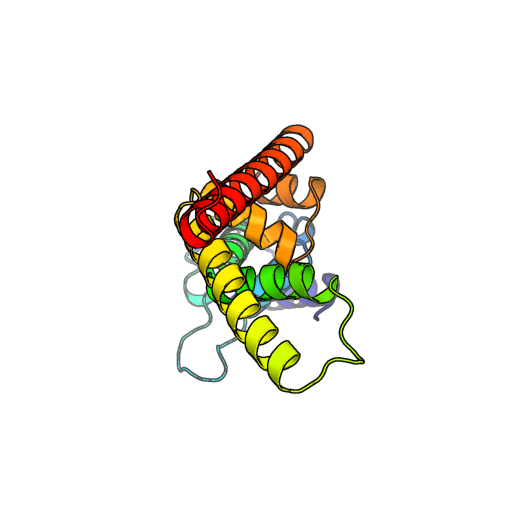 103 LEU A C 1
ATOM 805 O O . LEU A 1 103 ? -14.943 -4.401 24.039 1.00 61.25 103 LEU A O 1
ATOM 809 N N . ALA A 1 104 ? -15.187 -3.143 25.885 1.00 67.50 104 ALA A N 1
ATOM 810 C CA . ALA A 1 104 ? -15.336 -1.868 25.173 1.00 67.50 104 ALA A CA 1
ATOM 811 C C . ALA A 1 104 ? -14.131 -1.558 24.260 1.00 67.50 104 ALA A C 1
ATOM 813 O O . ALA A 1 104 ? -14.268 -1.017 23.155 1.00 67.50 104 ALA A O 1
ATOM 814 N N . ARG A 1 105 ? -12.921 -1.954 24.678 1.00 72.31 105 ARG A N 1
ATOM 815 C CA . ARG A 1 105 ? -11.731 -1.883 23.823 1.00 72.31 105 ARG A CA 1
ATOM 816 C C . ARG A 1 105 ? -11.816 -2.828 22.640 1.00 72.31 105 ARG A C 1
ATOM 818 O O . ARG A 1 105 ? -11.488 -2.402 21.538 1.00 72.31 105 ARG A O 1
ATOM 825 N N . ALA A 1 106 ? -12.216 -4.081 22.830 1.00 71.62 106 ALA A N 1
ATOM 826 C CA . ALA A 1 106 ? -12.329 -5.044 21.736 1.00 71.62 106 ALA A CA 1
ATOM 827 C C . ALA A 1 106 ? -13.307 -4.558 20.650 1.00 71.62 106 ALA A C 1
ATOM 829 O O . ALA A 1 106 ? -12.980 -4.606 19.460 1.00 71.62 106 ALA A O 1
ATOM 830 N N . GLU A 1 107 ? -14.445 -3.993 21.051 1.00 74.50 107 GLU A N 1
ATOM 831 C CA . GLU A 1 107 ? -15.425 -3.384 20.142 1.00 74.50 107 GLU A CA 1
ATOM 832 C C . GLU A 1 107 ? -14.859 -2.158 19.409 1.00 74.50 107 GLU A C 1
ATOM 834 O O . GLU A 1 107 ? -14.998 -2.022 18.186 1.00 74.50 107 GLU A O 1
ATOM 839 N N . SER A 1 108 ? -14.126 -1.303 20.127 1.00 77.81 108 SER A N 1
ATOM 840 C CA . SER A 1 108 ? -13.425 -0.155 19.539 1.00 77.81 108 SER A CA 1
ATOM 841 C C . SER A 1 108 ? -12.368 -0.600 18.520 1.00 77.81 108 SER A C 1
ATOM 843 O O . SER A 1 108 ? -12.279 -0.048 17.422 1.00 77.81 108 SER A O 1
ATOM 845 N N . ARG A 1 109 ? -11.603 -1.657 18.830 1.00 80.88 109 ARG A N 1
ATOM 846 C CA . ARG A 1 109 ? -10.608 -2.251 17.921 1.00 80.88 109 ARG A CA 1
ATOM 847 C C . ARG A 1 109 ? -11.256 -2.783 16.648 1.00 80.88 109 ARG A C 1
ATOM 849 O O . ARG A 1 109 ? -10.744 -2.524 15.560 1.00 80.88 109 ARG A O 1
ATOM 856 N N . ALA A 1 110 ? -12.373 -3.500 16.767 1.00 83.94 110 ALA A N 1
ATOM 857 C CA . ALA A 1 110 ? -13.111 -4.013 15.616 1.00 83.94 110 ALA A CA 1
ATOM 858 C C . ALA A 1 110 ? -13.644 -2.873 14.731 1.00 83.94 110 ALA A C 1
ATOM 860 O O . ALA A 1 110 ? -13.553 -2.943 13.503 1.00 83.94 110 ALA A O 1
ATOM 861 N N . THR A 1 111 ? -14.124 -1.795 15.351 1.00 85.50 111 THR A N 1
ATOM 862 C CA . THR A 1 111 ? -14.613 -0.596 14.657 1.00 85.50 111 THR A CA 1
ATOM 863 C C . THR A 1 111 ? -13.500 0.109 13.884 1.00 85.50 111 THR A C 1
ATOM 865 O O . THR A 1 111 ? -13.654 0.362 12.688 1.00 85.50 111 THR A O 1
ATOM 868 N N . ILE A 1 112 ? -12.349 0.338 14.523 1.00 84.88 112 ILE A N 1
ATOM 869 C CA . ILE A 1 112 ? -11.163 0.934 13.889 1.00 84.88 112 ILE A CA 1
ATOM 870 C C . ILE A 1 112 ? -10.666 0.067 12.733 1.00 84.88 112 ILE A C 1
ATOM 872 O O . ILE A 1 112 ? -10.433 0.568 11.633 1.00 84.88 112 ILE A O 1
ATOM 876 N N . LYS A 1 113 ? -10.564 -1.248 12.945 1.00 88.06 113 LYS A N 1
ATOM 877 C CA . LYS A 1 113 ? -10.141 -2.198 11.912 1.00 88.06 113 LYS A CA 1
ATOM 878 C C . LYS A 1 113 ? -11.043 -2.141 10.683 1.00 88.06 113 LYS A C 1
ATOM 880 O O . LYS A 1 113 ? -10.546 -2.139 9.561 1.00 88.06 113 LYS A O 1
ATOM 885 N N . LEU A 1 114 ? -12.359 -2.088 10.888 1.00 89.06 114 LEU A N 1
ATOM 886 C CA . LEU A 1 114 ? -13.333 -1.999 9.803 1.00 89.06 114 LEU A CA 1
ATOM 887 C C . LEU A 1 114 ? -13.231 -0.666 9.048 1.00 89.06 114 LEU A C 1
ATOM 889 O O . LEU A 1 114 ? -13.296 -0.664 7.821 1.00 89.06 114 LEU A O 1
ATOM 893 N N . ALA A 1 115 ? -13.035 0.446 9.760 1.00 89.81 115 ALA A N 1
ATOM 894 C CA . ALA A 1 115 ? -12.841 1.761 9.151 1.00 89.81 115 ALA A CA 1
ATOM 895 C C . ALA A 1 115 ? -11.577 1.798 8.276 1.00 89.81 115 ALA A C 1
ATOM 897 O O . ALA A 1 115 ? -11.635 2.221 7.122 1.00 89.81 115 ALA A O 1
ATOM 898 N N . ILE A 1 116 ? -10.454 1.267 8.775 1.00 89.12 116 ILE A N 1
ATOM 899 C CA . ILE A 1 116 ? -9.204 1.127 8.007 1.00 89.12 116 ILE A CA 1
ATOM 900 C C . ILE A 1 116 ? -9.416 0.228 6.794 1.00 89.12 116 ILE A C 1
ATOM 902 O O . ILE A 1 116 ? -8.986 0.566 5.692 1.00 89.12 116 ILE A O 1
ATOM 906 N N . ASP A 1 117 ? -10.101 -0.900 6.975 1.00 89.94 117 ASP A N 1
ATOM 907 C CA . ASP A 1 117 ? -10.381 -1.827 5.889 1.00 89.94 117 ASP A CA 1
ATOM 908 C C . ASP A 1 117 ? -11.172 -1.153 4.763 1.00 89.94 117 ASP A C 1
ATOM 910 O O . ASP A 1 117 ? -10.804 -1.283 3.593 1.00 89.94 117 ASP A O 1
ATOM 914 N N . ARG A 1 118 ? -12.230 -0.405 5.091 1.00 91.12 118 ARG A N 1
ATOM 915 C CA . ARG A 1 118 ? -13.050 0.331 4.114 1.00 91.12 118 ARG A CA 1
ATOM 916 C C . ARG A 1 118 ? -12.284 1.467 3.450 1.00 91.12 118 ARG A C 1
ATOM 918 O O . ARG A 1 118 ? -12.274 1.548 2.222 1.00 91.12 118 ARG A O 1
ATOM 925 N N . ALA A 1 119 ? -11.565 2.267 4.232 1.00 91.56 119 ALA A N 1
ATOM 926 C CA . ALA A 1 119 ? -10.720 3.344 3.727 1.00 91.56 119 ALA A CA 1
ATOM 927 C C . ALA A 1 119 ? -9.661 2.827 2.741 1.00 91.56 119 ALA A C 1
ATOM 929 O O . ALA A 1 119 ? -9.437 3.423 1.685 1.00 91.56 119 ALA A O 1
ATOM 930 N N . PHE A 1 120 ? -9.050 1.680 3.048 1.00 89.19 120 PHE A N 1
ATOM 931 C CA . PHE A 1 120 ? -8.082 1.034 2.169 1.00 89.19 120 PHE A CA 1
ATOM 932 C C . PHE A 1 120 ? -8.739 0.441 0.914 1.00 89.19 120 PHE A C 1
ATOM 934 O O . PHE A 1 120 ? -8.128 0.442 -0.151 1.00 89.19 120 PHE A O 1
ATOM 941 N N . ALA A 1 121 ? -9.981 -0.046 1.002 1.00 88.19 121 ALA A N 1
ATOM 942 C CA . ALA A 1 121 ? -10.742 -0.526 -0.156 1.00 88.19 121 ALA A CA 1
ATOM 943 C C . ALA A 1 121 ? -11.058 0.595 -1.150 1.00 88.19 121 ALA A C 1
ATOM 945 O O . ALA A 1 121 ? -10.963 0.385 -2.358 1.00 88.19 121 ALA A O 1
ATOM 946 N N . ALA A 1 122 ? -11.428 1.763 -0.621 1.00 90.50 122 ALA A N 1
ATOM 947 C CA . ALA A 1 122 ? -11.781 2.948 -1.393 1.00 90.50 122 ALA A CA 1
ATOM 948 C C . ALA A 1 122 ? -10.560 3.634 -2.028 1.00 90.50 122 ALA A C 1
ATOM 950 O O . ALA A 1 122 ? -10.712 4.445 -2.939 1.00 90.50 122 ALA A O 1
ATOM 951 N N . ALA A 1 123 ? -9.349 3.319 -1.560 1.00 90.12 123 ALA A N 1
ATOM 952 C CA . ALA A 1 123 ? -8.121 3.849 -2.129 1.00 90.12 123 ALA A CA 1
ATOM 953 C C . ALA A 1 123 ? -7.880 3.340 -3.560 1.00 90.12 123 ALA A C 1
ATOM 955 O O . ALA A 1 123 ? -8.133 2.175 -3.909 1.00 90.12 123 ALA A O 1
ATOM 956 N N . THR A 1 124 ? -7.315 4.211 -4.394 1.00 88.38 124 THR A N 1
ATOM 957 C CA . THR A 1 124 ? -6.948 3.852 -5.767 1.00 88.38 124 THR A CA 1
ATOM 958 C C . THR A 1 124 ? -5.885 2.752 -5.766 1.00 88.38 124 THR A C 1
ATOM 960 O O . THR A 1 124 ? -5.198 2.509 -4.771 1.00 88.38 124 THR A O 1
ATOM 963 N N . LEU A 1 125 ? -5.732 2.046 -6.889 1.00 82.56 125 LEU A N 1
ATOM 964 C CA . LEU A 1 125 ? -4.704 1.008 -7.002 1.00 82.56 125 LEU A CA 1
ATOM 965 C C . LEU A 1 125 ? -3.292 1.575 -6.762 1.00 82.56 125 LEU A C 1
ATOM 967 O O . LEU A 1 125 ? -2.489 0.944 -6.080 1.00 82.56 125 LEU A O 1
ATOM 971 N N . ALA A 1 126 ? -3.012 2.775 -7.277 1.00 82.19 126 ALA A N 1
ATOM 972 C CA . ALA A 1 126 ? -1.725 3.443 -7.101 1.00 82.19 126 ALA A CA 1
ATOM 973 C C . ALA A 1 126 ? -1.450 3.779 -5.626 1.00 82.19 126 ALA A C 1
ATOM 975 O O . ALA A 1 126 ? -0.390 3.427 -5.109 1.00 82.19 126 ALA A O 1
ATOM 976 N N . GLU A 1 127 ? -2.425 4.368 -4.924 1.00 88.06 127 GLU A N 1
ATOM 977 C CA . GLU A 1 127 ? -2.320 4.655 -3.486 1.00 88.06 127 GLU A CA 1
ATOM 978 C C . GLU A 1 127 ? -2.086 3.374 -2.678 1.00 88.06 127 GLU A C 1
ATOM 980 O O . GLU A 1 127 ? -1.170 3.315 -1.858 1.00 88.06 127 GLU A O 1
ATOM 985 N N . ARG A 1 128 ? -2.870 2.316 -2.938 1.00 85.94 128 ARG A N 1
ATOM 986 C CA . ARG A 1 128 ? -2.732 1.025 -2.245 1.00 85.94 128 ARG A CA 1
ATOM 987 C C . ARG A 1 128 ? -1.352 0.409 -2.433 1.00 85.94 128 ARG A C 1
ATOM 989 O O . ARG A 1 128 ? -0.817 -0.160 -1.485 1.00 85.94 128 ARG A O 1
ATOM 996 N N . ASN A 1 129 ? -0.791 0.507 -3.633 1.00 82.00 129 ASN A N 1
ATOM 997 C CA . ASN A 1 129 ? 0.527 -0.034 -3.949 1.00 82.00 129 ASN A CA 1
ATOM 998 C C . ASN A 1 129 ? 1.634 0.698 -3.186 1.00 82.00 129 ASN A C 1
ATOM 1000 O O . ASN A 1 129 ? 2.454 0.053 -2.536 1.00 82.00 129 ASN A O 1
ATOM 1004 N N . VAL A 1 130 ? 1.614 2.032 -3.203 1.00 85.19 130 VAL A N 1
ATOM 1005 C CA . VAL A 1 130 ? 2.576 2.859 -2.460 1.00 85.19 130 VAL A CA 1
ATOM 1006 C C . VAL A 1 130 ? 2.466 2.606 -0.950 1.00 85.19 130 VAL A C 1
ATOM 1008 O O . VAL A 1 130 ? 3.479 2.424 -0.275 1.00 85.19 130 VAL A O 1
ATOM 1011 N N . LEU A 1 131 ? 1.241 2.525 -0.419 1.00 86.50 131 LEU A N 1
ATOM 1012 C CA . LEU A 1 131 ? 0.992 2.250 0.998 1.00 86.50 131 LEU A CA 1
ATOM 1013 C C . LEU A 1 131 ? 1.460 0.851 1.412 1.00 86.50 131 LEU A C 1
ATOM 1015 O O . LEU A 1 131 ? 2.085 0.716 2.456 1.00 86.50 131 LEU A O 1
ATOM 1019 N N . ARG A 1 132 ? 1.195 -0.185 0.606 1.00 81.81 132 ARG A N 1
ATOM 1020 C CA . ARG A 1 132 ? 1.647 -1.565 0.875 1.00 81.81 132 ARG A CA 1
ATOM 1021 C C . ARG A 1 132 ? 3.154 -1.649 1.025 1.00 81.81 132 ARG A C 1
ATOM 1023 O O . ARG A 1 132 ? 3.631 -2.154 2.034 1.00 81.81 132 ARG A O 1
ATOM 1030 N N . LEU A 1 133 ? 3.868 -1.126 0.032 1.00 78.25 133 LEU A N 1
ATOM 1031 C CA . LEU A 1 133 ? 5.325 -1.154 -0.009 1.00 78.25 133 LEU A CA 1
ATOM 1032 C C . LEU A 1 133 ? 5.929 -0.362 1.155 1.00 78.25 133 LEU A C 1
ATOM 1034 O O . LEU A 1 133 ? 6.840 -0.838 1.821 1.00 78.25 133 LEU A O 1
ATOM 1038 N N . SER A 1 134 ? 5.383 0.815 1.465 1.00 82.44 134 SER A N 1
ATOM 1039 C CA . SER A 1 134 ? 5.910 1.620 2.569 1.00 82.44 134 SER A CA 1
ATOM 1040 C C . SER A 1 134 ? 5.591 1.045 3.950 1.00 82.44 134 SER A C 1
ATOM 1042 O O . SER A 1 134 ? 6.398 1.179 4.863 1.00 82.44 134 SER A O 1
ATOM 1044 N N . LEU A 1 135 ? 4.417 0.436 4.139 1.00 77.56 135 LEU A N 1
ATOM 1045 C CA . LEU A 1 135 ? 3.979 -0.017 5.461 1.00 77.56 135 LEU A CA 1
ATOM 1046 C C . LEU A 1 135 ? 4.476 -1.422 5.791 1.00 77.56 135 LEU A C 1
ATOM 1048 O O . LEU A 1 135 ? 4.929 -1.642 6.908 1.00 77.56 135 LEU A O 1
ATOM 1052 N N . ILE A 1 136 ? 4.401 -2.364 4.847 1.00 71.50 136 ILE A N 1
ATOM 1053 C CA . ILE A 1 136 ? 4.782 -3.759 5.108 1.00 71.50 136 ILE A CA 1
ATOM 1054 C C . ILE A 1 136 ? 6.291 -3.938 4.979 1.00 71.50 136 ILE A C 1
ATOM 1056 O O . ILE A 1 136 ? 6.925 -4.448 5.896 1.00 71.50 136 ILE A O 1
ATOM 1060 N N . GLU A 1 137 ? 6.862 -3.447 3.882 1.00 66.88 137 GLU A N 1
ATOM 1061 C CA . GLU A 1 137 ? 8.289 -3.601 3.576 1.00 66.88 137 GLU A CA 1
ATOM 1062 C C . GLU A 1 137 ? 9.137 -2.448 4.130 1.00 66.88 137 GLU A C 1
ATOM 1064 O O . GLU A 1 137 ? 10.344 -2.403 3.924 1.00 66.88 137 GLU A O 1
ATOM 1069 N N . ARG A 1 138 ? 8.510 -1.508 4.854 1.00 74.31 138 ARG A N 1
ATOM 1070 C CA . ARG A 1 138 ? 9.153 -0.322 5.449 1.00 74.31 138 ARG A CA 1
ATOM 1071 C C . ARG A 1 138 ? 9.897 0.555 4.436 1.00 74.31 138 ARG A C 1
ATOM 1073 O O . ARG A 1 138 ? 10.773 1.320 4.831 1.00 74.31 138 ARG A O 1
ATOM 1080 N N . LEU A 1 139 ? 9.495 0.501 3.163 1.00 78.50 139 LEU A N 1
ATOM 1081 C CA . LEU A 1 139 ? 10.199 1.207 2.102 1.00 78.50 139 LEU A CA 1
ATOM 1082 C C . LEU A 1 139 ? 10.009 2.728 2.179 1.00 78.50 139 LEU A C 1
ATOM 1084 O O . LEU A 1 139 ? 8.890 3.251 2.319 1.00 78.50 139 LEU A O 1
ATOM 1088 N N . GLY A 1 140 ? 11.127 3.435 2.063 1.00 78.00 140 GLY A N 1
ATOM 1089 C CA . GLY A 1 140 ? 11.229 4.882 2.001 1.00 78.00 140 GLY A CA 1
ATOM 1090 C C . GLY A 1 140 ? 11.081 5.445 0.579 1.00 78.00 140 GLY A C 1
ATOM 1091 O O . GLY A 1 140 ? 10.953 4.709 -0.399 1.00 78.00 140 GLY A O 1
ATOM 1092 N N . PRO A 1 141 ? 11.095 6.780 0.424 1.00 82.62 141 PRO A N 1
ATOM 1093 C CA . PRO A 1 141 ? 10.849 7.419 -0.868 1.00 82.62 141 PRO A CA 1
ATOM 1094 C C . PRO A 1 141 ? 11.880 7.123 -1.965 1.00 82.62 141 PRO A C 1
ATOM 1096 O O . PRO A 1 141 ? 11.508 7.162 -3.133 1.00 82.62 141 PRO A O 1
ATOM 1099 N N . ASP A 1 142 ? 13.144 6.840 -1.623 1.00 76.38 142 ASP A N 1
ATOM 1100 C CA . ASP A 1 142 ? 14.163 6.430 -2.612 1.00 76.38 142 ASP A CA 1
ATOM 1101 C C . ASP A 1 142 ? 13.821 5.079 -3.221 1.00 76.38 142 ASP A C 1
ATOM 1103 O O . ASP A 1 142 ? 13.821 4.896 -4.436 1.00 76.38 142 ASP A O 1
ATOM 1107 N N . GLU A 1 143 ? 13.456 4.151 -2.351 1.00 70.31 143 GLU A N 1
ATOM 1108 C CA . GLU A 1 143 ? 13.182 2.768 -2.695 1.00 70.31 143 GLU A CA 1
ATOM 1109 C C . GLU A 1 143 ? 11.902 2.686 -3.531 1.00 70.31 143 GLU A C 1
ATOM 1111 O O . GLU A 1 143 ? 11.857 2.064 -4.592 1.00 70.31 143 GLU A O 1
ATOM 1116 N N . LEU A 1 144 ? 10.875 3.439 -3.122 1.00 77.56 144 LEU A N 1
ATOM 1117 C CA . LEU A 1 144 ? 9.649 3.605 -3.896 1.00 77.56 144 LEU A CA 1
ATOM 1118 C C . LEU A 1 144 ? 9.914 4.275 -5.251 1.00 77.56 144 LEU A C 1
ATOM 1120 O O . LEU A 1 144 ? 9.314 3.877 -6.247 1.00 77.56 144 LEU A O 1
ATOM 1124 N N . ALA A 1 145 ? 10.799 5.270 -5.323 1.00 75.25 145 ALA A N 1
ATOM 1125 C CA . ALA A 1 145 ? 11.150 5.931 -6.578 1.00 75.25 145 ALA A CA 1
ATOM 1126 C C . ALA A 1 145 ? 11.805 4.968 -7.572 1.00 75.25 145 ALA A C 1
ATOM 1128 O O . ALA A 1 145 ? 11.382 4.915 -8.731 1.00 75.25 145 ALA A O 1
ATOM 1129 N N . ALA A 1 146 ? 12.748 4.151 -7.098 1.00 70.06 146 ALA A N 1
ATOM 1130 C CA . ALA A 1 146 ? 13.361 3.091 -7.887 1.00 70.06 146 ALA A CA 1
ATOM 1131 C C . ALA A 1 146 ? 12.314 2.075 -8.369 1.00 70.06 146 ALA A C 1
ATOM 1133 O O . ALA A 1 146 ? 12.264 1.766 -9.557 1.00 70.06 146 ALA A O 1
ATOM 1134 N N . ILE A 1 147 ? 11.421 1.619 -7.481 1.00 68.94 147 ILE A N 1
ATOM 1135 C CA . ILE A 1 147 ? 10.360 0.658 -7.820 1.00 68.94 147 ILE A CA 1
ATOM 1136 C C . ILE A 1 147 ? 9.388 1.231 -8.851 1.00 68.94 147 ILE A C 1
ATOM 1138 O O . ILE A 1 147 ? 8.983 0.539 -9.784 1.00 68.94 147 ILE A O 1
ATOM 1142 N N . PHE A 1 148 ? 8.943 2.476 -8.688 1.00 73.12 148 PHE A N 1
ATOM 1143 C CA . PHE A 1 148 ? 7.961 3.076 -9.591 1.00 73.12 148 PHE A CA 1
ATOM 1144 C C . PHE A 1 148 ? 8.571 3.654 -10.870 1.00 73.12 148 PHE A C 1
ATOM 1146 O O . PHE A 1 148 ? 7.807 3.976 -11.779 1.00 73.12 148 PHE A O 1
ATOM 1153 N N . GLY A 1 149 ? 9.901 3.735 -10.974 1.00 69.50 149 GLY A N 1
ATOM 1154 C CA . GLY A 1 149 ? 10.584 4.365 -12.104 1.00 69.50 149 GLY A CA 1
ATOM 1155 C C . GLY A 1 149 ? 10.315 5.870 -12.171 1.00 69.50 149 GLY A C 1
ATOM 1156 O O . GLY A 1 149 ? 10.117 6.419 -13.251 1.00 69.50 149 GLY A O 1
ATOM 1157 N N . VAL A 1 150 ? 10.235 6.532 -11.013 1.00 82.38 150 VAL A N 1
ATOM 1158 C CA . VAL A 1 150 ? 9.938 7.969 -10.892 1.00 82.38 150 VAL A CA 1
ATOM 1159 C C . VAL A 1 150 ? 11.034 8.680 -10.105 1.00 82.38 150 VAL A C 1
ATOM 1161 O O . VAL A 1 150 ? 11.851 8.053 -9.446 1.00 82.38 150 VAL A O 1
ATOM 1164 N N . HIS A 1 151 ? 11.045 10.012 -10.127 1.00 90.25 151 HIS A N 1
ATOM 1165 C CA . HIS A 1 151 ? 11.974 10.787 -9.303 1.00 90.25 151 HIS A CA 1
ATOM 1166 C C . HIS A 1 151 ? 11.656 10.655 -7.797 1.00 90.25 151 HIS A C 1
ATOM 1168 O O . HIS A 1 151 ? 10.479 10.649 -7.421 1.00 90.25 151 HIS A O 1
ATOM 1174 N N . ARG A 1 152 ? 12.679 10.666 -6.918 1.00 90.38 152 ARG A N 1
ATOM 1175 C CA . ARG A 1 152 ? 12.538 10.636 -5.438 1.00 90.38 152 ARG A CA 1
ATOM 1176 C C . ARG A 1 152 ? 11.463 11.593 -4.929 1.00 90.38 152 ARG A C 1
ATOM 1178 O O . ARG A 1 152 ? 10.581 11.210 -4.168 1.00 90.38 152 ARG A O 1
ATOM 1185 N N . ALA A 1 153 ? 11.514 12.846 -5.382 1.00 94.94 153 ALA A N 1
ATOM 1186 C CA . ALA A 1 153 ? 10.561 13.881 -4.971 1.00 94.94 153 ALA A CA 1
ATOM 1187 C C . ALA A 1 153 ? 9.108 13.568 -5.383 1.00 94.94 153 ALA A C 1
ATOM 1189 O O . ALA A 1 153 ? 8.162 14.009 -4.730 1.00 94.94 153 ALA A O 1
ATOM 1190 N N . THR A 1 154 ? 8.909 12.818 -6.468 1.00 93.75 154 THR A N 1
ATOM 1191 C CA . THR A 1 154 ? 7.585 12.363 -6.907 1.00 93.75 154 THR A CA 1
ATOM 1192 C C . THR A 1 154 ? 7.093 11.222 -6.025 1.00 93.75 154 THR A C 1
ATOM 1194 O O . THR A 1 154 ? 5.976 11.306 -5.523 1.00 93.75 154 THR A O 1
ATOM 1197 N N . ALA A 1 155 ? 7.933 10.220 -5.748 1.00 87.31 155 ALA A N 1
ATOM 1198 C CA . ALA A 1 155 ? 7.583 9.120 -4.847 1.00 87.31 155 ALA A CA 1
ATOM 1199 C C . ALA A 1 155 ? 7.288 9.608 -3.419 1.00 87.31 155 ALA A C 1
ATOM 1201 O O . ALA A 1 155 ? 6.302 9.191 -2.814 1.00 87.31 155 ALA A O 1
ATOM 1202 N N . ALA A 1 156 ? 8.083 10.551 -2.903 1.00 92.31 156 ALA A N 1
ATOM 1203 C CA . ALA A 1 156 ? 7.852 11.174 -1.600 1.00 92.31 156 ALA A CA 1
ATOM 1204 C C . ALA A 1 156 ? 6.483 11.869 -1.536 1.00 92.31 156 ALA A C 1
ATOM 1206 O O . ALA A 1 156 ? 5.721 11.656 -0.592 1.00 92.31 156 ALA A O 1
ATOM 1207 N N . ARG A 1 157 ? 6.144 12.657 -2.568 1.00 96.31 157 ARG A N 1
ATOM 1208 C CA . ARG A 1 157 ? 4.840 13.328 -2.671 1.00 96.31 157 ARG A CA 1
ATOM 1209 C C . ARG A 1 157 ? 3.690 12.331 -2.773 1.00 96.31 157 ARG A C 1
ATOM 1211 O O . ARG A 1 157 ? 2.718 12.473 -2.040 1.00 96.31 157 ARG A O 1
ATOM 1218 N N . GLN A 1 158 ? 3.816 11.305 -3.613 1.00 93.50 158 GLN A N 1
ATOM 1219 C CA . GLN A 1 158 ? 2.805 10.253 -3.751 1.00 93.50 158 GLN A CA 1
ATOM 1220 C C . GLN A 1 158 ? 2.578 9.502 -2.435 1.00 93.50 158 GLN A C 1
ATOM 1222 O O . GLN A 1 158 ? 1.434 9.266 -2.055 1.00 93.50 158 GLN A O 1
ATOM 1227 N N . LEU A 1 159 ? 3.648 9.171 -1.705 1.00 92.94 159 LEU A N 1
ATOM 1228 C CA . LEU A 1 159 ? 3.546 8.515 -0.403 1.00 92.94 159 LEU A CA 1
ATOM 1229 C C . LEU A 1 159 ? 2.851 9.403 0.631 1.00 92.94 159 LEU A C 1
ATOM 1231 O O . LEU A 1 159 ? 1.964 8.932 1.343 1.00 92.94 159 LEU A O 1
ATOM 1235 N N . ALA A 1 160 ? 3.238 10.677 0.713 1.00 93.94 160 ALA A N 1
ATOM 1236 C CA . ALA A 1 160 ? 2.624 11.629 1.632 1.00 93.94 160 ALA A CA 1
ATOM 1237 C C . ALA A 1 160 ? 1.128 11.813 1.331 1.00 93.94 160 ALA A C 1
ATOM 1239 O O . ALA A 1 160 ? 0.302 11.700 2.236 1.00 93.94 160 ALA A O 1
ATOM 1240 N N . GLN A 1 161 ? 0.773 12.003 0.057 1.00 94.94 161 GLN A N 1
ATOM 1241 C CA . GLN A 1 161 ? -0.616 12.128 -0.387 1.00 94.94 161 GLN A CA 1
ATOM 1242 C C . GLN A 1 161 ? -1.426 10.864 -0.093 1.00 94.94 161 GLN A C 1
ATOM 1244 O O . GLN A 1 161 ? -2.527 10.960 0.440 1.00 94.94 161 GLN A O 1
ATOM 1249 N N . ALA A 1 162 ? -0.877 9.677 -0.364 1.00 92.75 162 ALA A N 1
ATOM 1250 C CA . ALA A 1 162 ? -1.567 8.420 -0.088 1.00 92.75 162 ALA A CA 1
ATOM 1251 C C . ALA A 1 162 ? -1.805 8.207 1.418 1.00 92.75 162 ALA A C 1
ATOM 1253 O O . ALA A 1 162 ? -2.883 7.761 1.810 1.00 92.75 162 ALA A O 1
ATOM 1254 N N . LYS A 1 163 ? -0.828 8.552 2.272 1.00 91.38 163 LYS A N 1
ATOM 1255 C CA . LYS A 1 163 ? -0.978 8.499 3.738 1.00 91.38 163 LYS A CA 1
ATOM 1256 C C . LYS A 1 163 ? -2.043 9.477 4.232 1.00 91.38 163 LYS A C 1
ATOM 1258 O O . LYS A 1 163 ? -2.890 9.085 5.032 1.00 91.38 163 LYS A O 1
ATOM 1263 N N . GLN A 1 164 ? -2.023 10.711 3.731 1.00 93.44 164 GLN A N 1
ATOM 1264 C CA . GLN A 1 164 ? -3.000 11.735 4.096 1.00 93.44 164 GLN A CA 1
ATOM 1265 C C . GLN A 1 164 ? -4.417 11.339 3.661 1.00 93.44 164 GLN A C 1
ATOM 1267 O O . GLN A 1 164 ? -5.329 11.318 4.482 1.00 93.44 164 GLN A O 1
ATOM 1272 N N . ALA A 1 165 ? -4.590 10.911 2.409 1.00 93.81 165 ALA A N 1
ATOM 1273 C CA . ALA A 1 165 ? -5.883 10.474 1.893 1.00 93.81 165 ALA A CA 1
ATOM 1274 C C . ALA A 1 165 ? -6.427 9.246 2.641 1.00 93.81 165 ALA A C 1
ATOM 1276 O O . ALA A 1 165 ? -7.629 9.147 2.893 1.00 93.81 165 ALA A O 1
ATOM 1277 N N . LEU A 1 166 ? -5.558 8.301 3.026 1.00 91.06 166 LEU A N 1
ATOM 1278 C CA . LEU A 1 166 ? -5.959 7.172 3.863 1.00 91.06 166 LEU A CA 1
ATOM 1279 C C . LEU A 1 166 ? -6.453 7.650 5.232 1.00 91.06 166 LEU A C 1
ATOM 1281 O O . LEU A 1 166 ? -7.515 7.210 5.668 1.00 91.06 166 LEU A O 1
ATOM 1285 N N . ARG A 1 167 ? -5.717 8.556 5.884 1.00 90.12 167 ARG A N 1
ATOM 1286 C CA . ARG A 1 167 ? -6.096 9.126 7.182 1.00 90.12 167 ARG A CA 1
ATOM 1287 C C . ARG A 1 167 ? -7.469 9.794 7.120 1.00 90.12 167 ARG A C 1
ATOM 1289 O O . ARG A 1 167 ? -8.342 9.427 7.897 1.00 90.12 167 ARG A O 1
ATOM 1296 N N . GLU A 1 168 ? -7.686 10.681 6.156 1.00 92.06 168 GLU A N 1
ATOM 1297 C CA . GLU A 1 168 ? -8.963 11.388 5.975 1.00 92.06 168 GLU A CA 1
ATOM 1298 C C . GLU A 1 168 ? -10.133 10.430 5.700 1.00 92.06 168 GLU A C 1
ATOM 1300 O O . GLU A 1 168 ? -11.268 10.667 6.111 1.00 92.06 168 GLU A O 1
ATOM 1305 N N . ARG A 1 169 ? -9.891 9.323 4.988 1.00 93.75 169 ARG A N 1
ATOM 1306 C CA . ARG A 1 169 ? -10.910 8.282 4.771 1.00 93.75 169 ARG A CA 1
ATOM 1307 C C . ARG A 1 169 ? -11.221 7.524 6.061 1.00 93.75 169 ARG A C 1
ATOM 1309 O O . ARG A 1 169 ? -12.389 7.269 6.330 1.00 93.75 169 ARG A O 1
ATOM 1316 N N . VAL A 1 170 ? -10.206 7.190 6.860 1.00 90.00 170 VAL A N 1
ATOM 1317 C CA . VAL A 1 170 ? -10.398 6.528 8.161 1.00 90.00 170 VAL A CA 1
ATOM 1318 C C . VAL A 1 170 ? -11.149 7.435 9.132 1.00 90.00 170 VAL A C 1
ATOM 1320 O O . VAL A 1 170 ? -12.096 6.976 9.763 1.00 90.00 170 VAL A O 1
ATOM 1323 N N . GLU A 1 171 ? -10.771 8.711 9.225 1.00 87.94 171 GLU A N 1
ATOM 1324 C CA . GLU A 1 171 ? -11.444 9.701 10.076 1.00 87.94 171 GLU A CA 1
ATOM 1325 C C . GLU A 1 171 ? -12.923 9.843 9.694 1.00 87.94 171 GLU A C 1
ATOM 1327 O O . GLU A 1 171 ? -13.782 9.785 10.570 1.00 87.94 171 GLU A O 1
ATOM 1332 N N . ARG A 1 172 ? -13.245 9.901 8.394 1.00 90.50 172 ARG A N 1
ATOM 1333 C CA . ARG A 1 172 ? -14.640 9.915 7.919 1.00 90.50 172 ARG A CA 1
ATOM 1334 C C . ARG A 1 172 ? -15.417 8.646 8.268 1.00 90.50 172 ARG A C 1
ATOM 1336 O O . ARG A 1 172 ? -16.550 8.741 8.730 1.00 90.50 172 ARG A O 1
ATOM 1343 N N . GLU A 1 173 ? -14.831 7.466 8.063 1.00 89.88 173 GLU A N 1
ATOM 1344 C CA . GLU A 1 173 ? -15.475 6.187 8.410 1.00 89.88 173 GLU A CA 1
ATOM 1345 C C . GLU A 1 173 ? -15.734 6.065 9.919 1.00 89.88 173 GLU A C 1
ATOM 1347 O O . GLU A 1 173 ? -16.763 5.529 10.335 1.00 89.88 173 GLU A O 1
ATOM 1352 N N . LEU A 1 174 ? -14.815 6.575 10.744 1.00 87.19 174 LEU A N 1
ATOM 1353 C CA . LEU A 1 174 ? -14.971 6.603 12.196 1.00 87.19 174 LEU A CA 1
ATOM 1354 C C . LEU A 1 174 ? -16.016 7.629 12.642 1.00 87.19 174 LEU A C 1
ATOM 1356 O O . LEU A 1 174 ? -16.880 7.270 13.438 1.00 87.19 174 LEU A O 1
ATOM 1360 N N . GLY A 1 175 ? -15.992 8.855 12.110 1.00 83.06 175 GLY A N 1
ATOM 1361 C CA . GLY A 1 175 ? -16.983 9.894 12.422 1.00 83.06 175 GLY A CA 1
ATOM 1362 C C . GLY A 1 175 ? -18.408 9.450 12.090 1.00 83.06 175 GLY A C 1
ATOM 1363 O O . GLY A 1 175 ? -19.295 9.507 12.942 1.00 83.06 175 GLY A O 1
ATOM 1364 N N . ALA A 1 176 ? -18.600 8.853 10.907 1.00 83.00 176 ALA A N 1
ATOM 1365 C CA . ALA A 1 176 ? -19.886 8.292 10.492 1.00 83.00 176 ALA A CA 1
ATOM 1366 C C . ALA A 1 176 ? -20.392 7.178 11.427 1.00 83.00 176 ALA A C 1
ATOM 1368 O O . ALA A 1 176 ? -21.597 7.037 11.624 1.00 83.00 176 ALA A O 1
ATOM 1369 N N . LYS A 1 177 ? -19.489 6.380 12.013 1.00 76.19 177 LYS A N 1
ATOM 1370 C CA . LYS A 1 177 ? -19.854 5.317 12.961 1.00 76.19 177 LYS A CA 1
ATOM 1371 C C . LYS A 1 177 ? -20.064 5.797 14.394 1.00 76.19 177 LYS A C 1
ATOM 1373 O O . LYS A 1 177 ? -20.839 5.173 15.111 1.00 76.19 177 LYS A O 1
ATOM 1378 N N . LEU A 1 178 ? -19.358 6.843 14.814 1.00 76.25 178 LEU A N 1
ATOM 1379 C CA . LEU A 1 178 ? -19.421 7.385 16.174 1.00 76.25 178 LEU A CA 1
ATOM 1380 C C . LEU A 1 178 ? -20.482 8.486 16.324 1.00 76.25 178 LEU A C 1
ATOM 1382 O O . LEU A 1 178 ? -20.725 8.936 17.438 1.00 76.25 178 LEU A O 1
ATOM 1386 N N . GLY A 1 179 ? -21.119 8.908 15.225 1.00 66.00 179 GLY A N 1
ATOM 1387 C CA . GLY A 1 179 ? -22.139 9.959 15.234 1.00 66.00 179 GLY A CA 1
ATOM 1388 C C . GLY A 1 179 ? -21.570 11.361 15.469 1.00 66.00 179 GLY A C 1
ATOM 1389 O O . GLY A 1 179 ? -22.312 12.261 15.849 1.00 66.00 179 GLY A O 1
ATOM 1390 N N . VAL A 1 180 ? -20.264 11.543 15.260 1.00 56.31 180 VAL A N 1
ATOM 1391 C CA . VAL A 1 180 ? -19.574 12.830 15.400 1.00 56.31 180 VAL A CA 1
ATOM 1392 C C . VAL A 1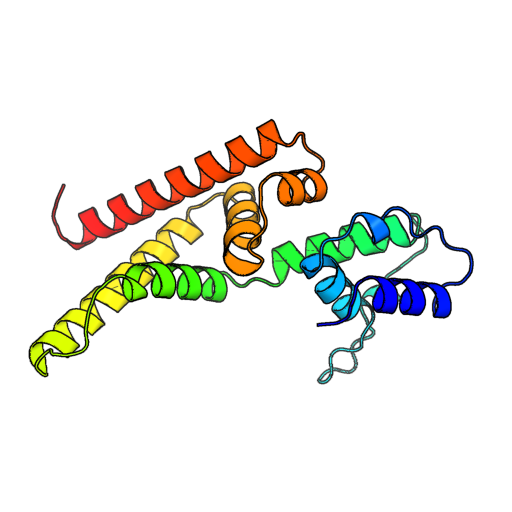 180 ? -19.297 13.341 13.988 1.00 56.31 180 VAL A C 1
ATOM 1394 O O . VAL A 1 180 ? -18.501 12.738 13.265 1.00 56.31 180 VAL A O 1
ATOM 1397 N N . ALA A 1 181 ? -20.033 14.380 13.586 1.00 43.94 181 ALA A N 1
ATOM 1398 C CA . ALA A 1 181 ? -19.900 15.064 12.300 1.00 43.94 181 ALA A CA 1
ATOM 1399 C C . ALA A 1 181 ? -18.917 16.235 12.400 1.00 43.94 181 ALA A C 1
ATOM 1401 O O . ALA A 1 181 ? -18.946 16.924 13.446 1.00 43.94 181 ALA A O 1
#

Radius of gyration: 20.29 Å; chains: 1; bounding box: 48×44×59 Å

Foldseek 3Di:
DDDLVNLVVVVCVVDPPFDQVLSVLDDPQLSVLLVQQCDDDPPDPDHRVCVVDPVPDGPNVVSLVNSLVCLLVVDDLLNLLVQVLCVVCVPPDDDDDDPVVVVVVVVVSVQLSVQLSVLLVPDDSLLNSLSSCCRVVVDALVSQCSSVVHDSVVSNVSPVVSVVSSVVSSVVSNCVVVVND

pLDDT: mean 74.02, std 12.33, range [43.94, 96.31]

Sequence (181 aa):
MLEPAAFTSHVEDLFPGQSLDALDRIHAADLWLAQRLLMPAAQANTLPRIGRYAGQAPLDAWLYTSARRLALTSFRRRDVVDLITRELLGKIPGESLGPEQQLARAESRATIKLAIDRAFAAATLAERNVLRLSLIERLGPDELAAIFGVHRATAARQLAQAKQALRERVERELGAKLGVA

Secondary structure (DSSP, 8-state):
---HHHHHHHHHHHSTT---TTTTT--HHHHHHHHHHHSPPTTSSPPPGGGG--SSS-HHHHHHHHHHHHHHHHS-HHHHHHHHHHHHHTTS--SS--HHHHHHHHHHHHHHHHHHHHHHHHS-HHHHHHHHHHHHS---HHHHHHHHTS-HHHHHHHHHHHHHHHHHHHHHHHHHHHT--